Protein AF-A0A2E0ZDI0-F1 (afdb_monomer)

Sequence (68 aa):
MWDNIFRTQYWDVVHSYNTGLPGWLVLVARRHIAAIDEMSEAEAAELGNLLRQVSLSLKQVTGCRKHT

Mean predicted aligned error: 6.23 Å

pLDDT: mean 83.3, std 15.79, range [39.81, 97.06]

Structure (mmCIF, N/CA/C/O backbone):
data_AF-A0A2E0ZDI0-F1
#
_entry.id   AF-A0A2E0ZDI0-F1
#
loop_
_atom_site.group_PDB
_atom_site.id
_atom_site.type_symbol
_atom_site.label_atom_id
_atom_site.label_alt_id
_atom_site.label_comp_id
_atom_site.label_asym_id
_atom_site.label_entity_id
_atom_site.label_seq_id
_atom_site.pdbx_PDB_ins_code
_atom_site.Cartn_x
_atom_site.Cartn_y
_atom_site.Cartn_z
_atom_site.occupancy
_atom_site.B_iso_or_equiv
_atom_site.auth_seq_id
_atom_site.auth_comp_id
_atom_site.auth_asym_id
_atom_site.auth_atom_id
_atom_site.pdbx_PDB_model_num
ATOM 1 N N . MET A 1 1 ? -0.770 -18.114 3.213 1.00 52.12 1 MET A N 1
ATOM 2 C CA . MET A 1 1 ? -1.828 -17.481 2.394 1.00 52.12 1 MET A CA 1
ATOM 3 C C . MET A 1 1 ? -1.956 -16.061 2.915 1.00 52.12 1 MET A C 1
ATOM 5 O O . MET A 1 1 ? -1.873 -15.932 4.123 1.00 52.12 1 MET A O 1
ATOM 9 N N . TRP A 1 2 ? -2.002 -15.030 2.074 1.00 58.19 2 TRP A N 1
ATOM 10 C CA . TRP A 1 2 ? -2.145 -13.627 2.505 1.00 58.19 2 TRP A CA 1
ATOM 11 C C . TRP A 1 2 ? -3.633 -13.259 2.410 1.00 58.19 2 TRP A C 1
ATOM 13 O O . TRP A 1 2 ? -4.266 -13.659 1.433 1.00 58.19 2 TRP A O 1
ATOM 23 N N . ASP A 1 3 ? -4.193 -12.556 3.399 1.00 72.12 3 ASP A N 1
ATOM 24 C CA . ASP A 1 3 ? -5.599 -12.142 3.373 1.00 72.12 3 ASP A CA 1
ATOM 25 C C . ASP A 1 3 ? -5.659 -10.878 2.535 1.00 72.12 3 ASP A C 1
ATOM 27 O O . ASP A 1 3 ? -5.172 -9.832 2.973 1.00 72.12 3 ASP A O 1
ATOM 31 N N . ASN A 1 4 ? -6.159 -10.979 1.306 1.00 78.38 4 ASN A N 1
ATOM 32 C CA . ASN A 1 4 ? -6.379 -9.799 0.485 1.00 78.38 4 ASN A CA 1
ATOM 33 C C . ASN A 1 4 ? -7.701 -9.159 0.905 1.00 78.38 4 ASN A C 1
ATOM 35 O O . ASN A 1 4 ? -8.773 -9.684 0.614 1.00 78.38 4 ASN A O 1
ATOM 39 N N . ILE A 1 5 ? -7.592 -8.025 1.592 1.00 85.81 5 ILE A N 1
ATOM 40 C CA . ILE A 1 5 ? -8.727 -7.251 2.097 1.00 85.81 5 ILE A CA 1
ATOM 41 C C . ILE A 1 5 ? -9.326 -6.407 0.975 1.00 85.81 5 ILE A C 1
ATOM 43 O O . ILE A 1 5 ? -10.540 -6.217 0.909 1.00 85.81 5 ILE A O 1
ATOM 47 N N . PHE A 1 6 ? -8.471 -5.854 0.114 1.00 90.81 6 PHE A N 1
ATOM 48 C CA . PHE A 1 6 ? -8.886 -4.957 -0.951 1.00 90.81 6 PHE A CA 1
ATOM 49 C C . PHE A 1 6 ? -7.879 -4.957 -2.099 1.00 90.81 6 PHE A C 1
ATOM 51 O O . PHE A 1 6 ? -6.673 -4.871 -1.881 1.00 90.81 6 PHE A O 1
ATOM 58 N N . ARG A 1 7 ? -8.383 -4.991 -3.332 1.00 93.69 7 ARG A N 1
ATOM 59 C CA . ARG A 1 7 ? -7.579 -5.020 -4.555 1.00 93.69 7 ARG A CA 1
ATOM 60 C C . ARG A 1 7 ? -7.966 -3.869 -5.466 1.00 93.69 7 ARG A C 1
ATOM 62 O O . ARG A 1 7 ? -9.145 -3.689 -5.765 1.00 93.69 7 ARG A O 1
ATOM 69 N N . THR A 1 8 ? -6.966 -3.156 -5.964 1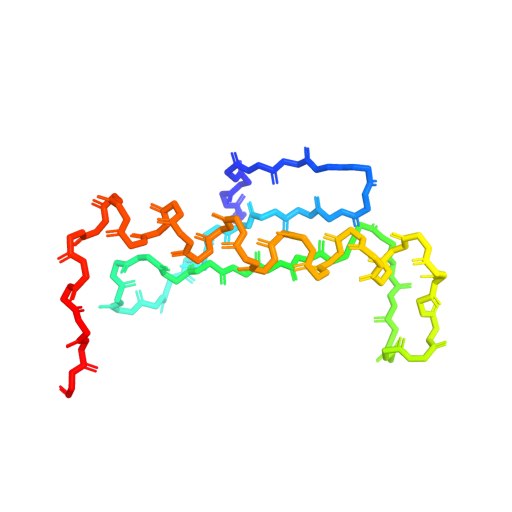.00 94.38 8 THR A N 1
ATOM 70 C CA . THR A 1 8 ? -7.116 -2.132 -6.999 1.00 94.38 8 THR A CA 1
ATOM 71 C C . THR A 1 8 ? -6.479 -2.578 -8.314 1.00 94.38 8 THR A C 1
ATOM 73 O O . THR A 1 8 ? -6.106 -3.746 -8.510 1.00 94.38 8 THR A O 1
ATOM 76 N N . GLN A 1 9 ? -6.377 -1.638 -9.254 1.00 94.81 9 GLN A N 1
ATOM 77 C CA . GLN A 1 9 ? -5.694 -1.873 -10.513 1.00 94.81 9 GLN A CA 1
ATOM 78 C C . GLN A 1 9 ? -4.214 -2.207 -10.286 1.00 94.81 9 GLN A C 1
ATOM 80 O O . GLN A 1 9 ? -3.738 -3.185 -10.867 1.00 94.81 9 GLN A O 1
ATOM 85 N N . TYR A 1 10 ? -3.521 -1.469 -9.410 1.00 96.00 10 TYR A N 1
ATOM 86 C CA . TYR A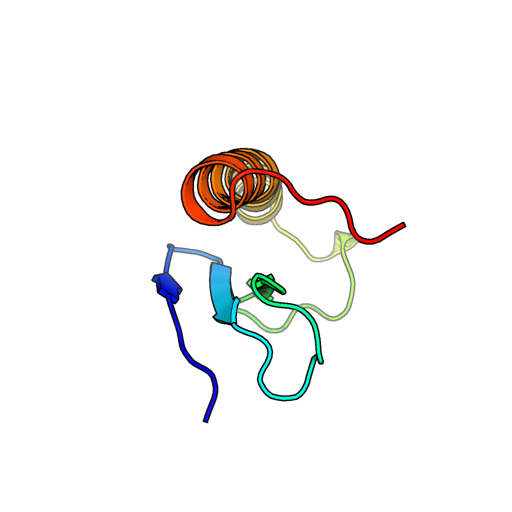 1 10 ? -2.072 -1.592 -9.234 1.00 96.00 10 TYR A CA 1
ATOM 87 C C . TYR A 1 10 ? -1.632 -2.206 -7.897 1.00 96.00 10 TYR A C 1
ATOM 89 O O . TYR A 1 10 ? -0.513 -2.716 -7.813 1.00 96.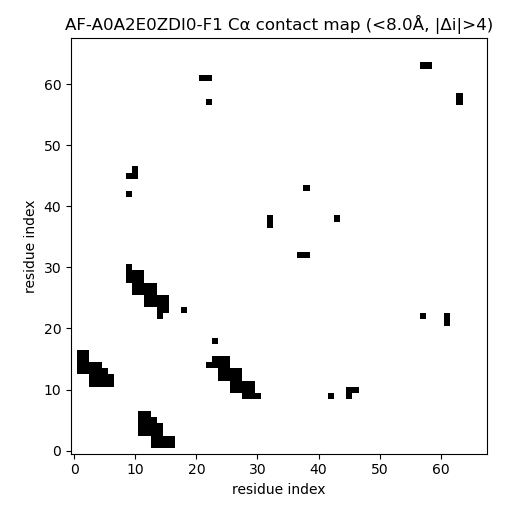00 10 TYR A O 1
ATOM 97 N N . TRP A 1 11 ? -2.497 -2.225 -6.879 1.00 95.56 11 TRP A N 1
ATOM 98 C CA . TRP A 1 11 ? -2.122 -2.588 -5.510 1.00 95.56 11 TRP A CA 1
ATOM 99 C C . TRP A 1 11 ? -3.064 -3.620 -4.884 1.00 95.56 11 TRP A C 1
ATOM 101 O O . TRP A 1 11 ? -4.272 -3.622 -5.117 1.00 95.56 11 TRP A O 1
ATOM 111 N N . ASP A 1 12 ? -2.496 -4.473 -4.039 1.00 94.06 12 ASP A N 1
ATOM 112 C CA . ASP A 1 12 ? -3.216 -5.346 -3.118 1.00 94.06 12 ASP A CA 1
ATOM 113 C C . ASP A 1 12 ? -2.997 -4.852 -1.680 1.00 94.06 12 ASP A C 1
ATOM 115 O O . ASP A 1 12 ? -1.860 -4.707 -1.230 1.00 94.06 12 ASP A O 1
ATOM 119 N N . VAL A 1 13 ? -4.081 -4.601 -0.946 1.00 92.06 13 VAL A N 1
ATOM 120 C CA . VAL A 1 13 ? -4.065 -4.329 0.495 1.00 92.06 13 VAL A CA 1
ATOM 121 C C . VAL A 1 13 ? -4.254 -5.651 1.216 1.00 92.06 13 VAL A C 1
ATOM 123 O O . VAL A 1 13 ? -5.314 -6.277 1.134 1.00 92.06 13 VAL A O 1
ATOM 126 N N . VAL A 1 14 ? -3.225 -6.072 1.936 1.00 90.31 14 VAL A N 1
ATOM 127 C CA . VAL A 1 14 ? -3.200 -7.365 2.614 1.00 90.31 14 VAL A CA 1
ATOM 128 C C . VAL A 1 14 ? -2.989 -7.199 4.110 1.00 90.31 14 VAL A C 1
ATOM 130 O O . VAL A 1 14 ? -2.269 -6.300 4.550 1.00 90.31 14 VAL A O 1
ATOM 133 N N . HIS A 1 15 ? -3.594 -8.079 4.904 1.00 83.69 15 HIS A N 1
ATOM 134 C CA . HIS A 1 15 ? -3.234 -8.189 6.315 1.00 83.69 15 HIS A CA 1
ATOM 135 C C . HIS A 1 15 ? -1.924 -8.966 6.449 1.00 83.69 15 HIS A C 1
ATOM 137 O O . HIS A 1 15 ? -1.784 -10.055 5.882 1.00 83.69 15 HIS A O 1
ATOM 143 N N . SER A 1 16 ? -0.970 -8.445 7.224 1.00 73.62 16 SER A N 1
ATOM 144 C CA . SER A 1 16 ? 0.210 -9.234 7.574 1.00 73.62 16 SER A CA 1
ATOM 145 C C . SER A 1 16 ? -0.183 -10.277 8.613 1.00 73.62 16 SER A C 1
ATOM 147 O O . SER A 1 16 ? -0.542 -9.957 9.747 1.00 73.62 16 SER A O 1
ATOM 149 N N . TYR A 1 17 ? -0.137 -11.551 8.234 1.00 56.75 17 TYR A N 1
ATOM 150 C CA . TYR A 1 17 ? -0.208 -12.625 9.214 1.00 56.75 17 TYR A CA 1
ATOM 151 C C . TYR A 1 17 ? 1.126 -12.678 9.961 1.00 56.75 17 TYR A C 1
ATOM 153 O O . TYR A 1 17 ? 2.181 -12.618 9.334 1.00 56.75 17 TYR A O 1
ATOM 161 N N . ASN A 1 18 ? 1.068 -12.831 11.287 1.00 54.91 18 ASN A N 1
ATOM 162 C CA . ASN A 1 18 ? 2.208 -12.933 12.211 1.00 54.91 18 ASN A CA 1
ATOM 163 C C . ASN A 1 18 ? 2.747 -11.621 12.822 1.00 54.91 18 ASN A C 1
ATOM 165 O O . ASN A 1 18 ? 3.804 -11.628 13.450 1.00 54.91 18 ASN A O 1
ATOM 169 N N . THR A 1 19 ? 2.018 -10.507 12.725 1.00 54.00 19 THR A N 1
ATOM 170 C CA . THR A 1 19 ? 2.292 -9.318 13.552 1.00 54.00 19 THR A CA 1
ATOM 171 C C . THR A 1 19 ? 1.392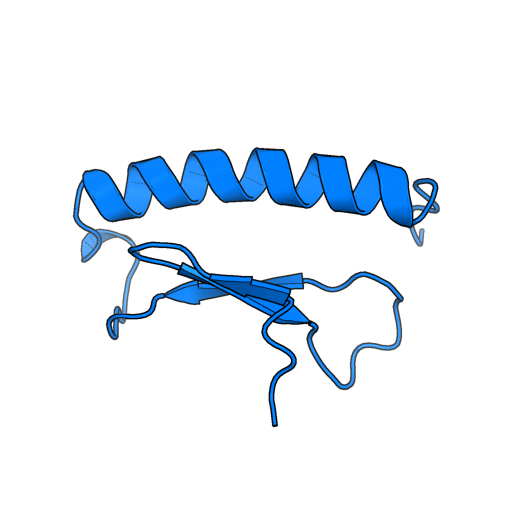 -9.326 14.784 1.00 54.00 19 THR A C 1
ATOM 173 O O . THR A 1 19 ? 0.174 -9.411 14.653 1.00 54.00 19 THR A O 1
ATOM 176 N N . GLY A 1 20 ? 1.964 -9.204 15.986 1.00 53.66 20 GLY A N 1
ATOM 177 C CA . GLY A 1 20 ? 1.226 -9.213 17.263 1.00 53.66 20 GLY A CA 1
ATOM 178 C C . GLY A 1 20 ? 0.303 -8.008 17.507 1.00 53.66 20 GLY A C 1
ATOM 179 O O . GLY A 1 20 ? -0.156 -7.815 18.628 1.00 53.66 20 GLY A O 1
ATOM 180 N N . LEU A 1 21 ? 0.050 -7.189 16.482 1.00 58.28 21 LEU A N 1
ATOM 181 C CA . LEU A 1 21 ? -0.754 -5.975 16.549 1.00 58.28 21 LEU A CA 1
ATOM 182 C C . LEU A 1 21 ? -1.942 -6.087 15.582 1.00 58.28 21 LEU A C 1
ATOM 184 O O . LEU A 1 21 ? -1.726 -6.260 14.379 1.00 58.28 21 LEU A O 1
ATOM 188 N N . PRO A 1 22 ? -3.189 -5.969 16.073 1.00 61.41 22 PRO A N 1
ATOM 189 C CA . PRO A 1 22 ? -4.357 -5.837 15.215 1.00 61.41 22 PRO A CA 1
ATOM 190 C C . PRO A 1 22 ? -4.193 -4.639 14.277 1.00 61.41 22 PRO A C 1
ATOM 192 O O . PRO A 1 22 ? -3.938 -3.526 14.741 1.00 61.41 22 PRO A O 1
ATOM 195 N N . GLY A 1 23 ? -4.364 -4.855 12.970 1.00 70.62 23 GLY A N 1
ATOM 196 C CA . GLY A 1 23 ? -4.406 -3.756 12.009 1.00 70.62 23 GLY A CA 1
ATOM 197 C C . GLY A 1 23 ? -3.130 -3.490 11.214 1.00 70.62 23 GLY A C 1
ATOM 198 O O . GLY A 1 23 ? -3.030 -2.448 10.568 1.00 70.62 23 GLY A O 1
ATOM 199 N N . TRP A 1 24 ? -2.156 -4.400 11.229 1.00 81.12 24 TRP A N 1
ATOM 200 C CA . TRP A 1 24 ? -0.993 -4.274 10.356 1.00 81.12 24 TRP A CA 1
ATOM 201 C C . TRP A 1 24 ? -1.365 -4.605 8.907 1.00 81.12 24 TRP A C 1
ATOM 203 O O . TRP A 1 24 ? -1.548 -5.767 8.531 1.00 81.12 24 TRP A O 1
ATOM 213 N N . LEU A 1 25 ? -1.456 -3.564 8.085 1.00 86.81 25 LEU A N 1
ATOM 214 C CA . LEU A 1 25 ? -1.765 -3.662 6.665 1.00 86.81 25 LEU A CA 1
ATOM 215 C C . LEU A 1 25 ? -0.518 -3.405 5.826 1.00 86.81 25 LEU A C 1
ATOM 217 O O . LEU A 1 25 ? 0.285 -2.527 6.139 1.00 86.81 25 LEU A O 1
ATOM 221 N N . VAL A 1 26 ? -0.374 -4.169 4.748 1.00 89.88 26 VAL A N 1
ATOM 222 C CA . VAL A 1 26 ? 0.704 -4.026 3.768 1.00 89.88 26 VAL A CA 1
ATOM 223 C C . VAL A 1 26 ? 0.081 -3.745 2.407 1.00 89.88 26 VAL A C 1
ATOM 225 O O . VAL A 1 26 ? -0.908 -4.369 2.029 1.00 89.88 26 VAL A O 1
ATOM 228 N N . LEU A 1 27 ? 0.655 -2.792 1.679 1.00 91.94 27 LEU A N 1
ATOM 229 C CA . LEU A 1 27 ? 0.323 -2.509 0.285 1.00 91.94 27 LEU A CA 1
ATOM 230 C C . LEU A 1 27 ? 1.352 -3.212 -0.596 1.00 91.94 27 LEU A C 1
ATOM 232 O O . LEU A 1 27 ? 2.546 -2.935 -0.493 1.00 91.94 27 LEU A O 1
ATOM 236 N N . VAL A 1 28 ? 0.895 -4.132 -1.437 1.00 92.56 28 VAL A N 1
ATOM 237 C CA . VAL A 1 28 ? 1.745 -4.946 -2.309 1.00 92.56 28 VAL A CA 1
ATOM 238 C C . VAL A 1 28 ? 1.476 -4.558 -3.756 1.00 92.56 28 VAL A C 1
ATOM 240 O O . VAL A 1 28 ? 0.331 -4.590 -4.205 1.00 92.56 28 VAL A O 1
ATOM 243 N N . ALA A 1 29 ? 2.524 -4.187 -4.489 1.00 94.06 29 ALA A N 1
ATOM 244 C CA . ALA A 1 29 ? 2.409 -3.922 -5.917 1.00 94.06 29 ALA A CA 1
ATOM 245 C C . ALA A 1 29 ? 2.031 -5.212 -6.658 1.00 94.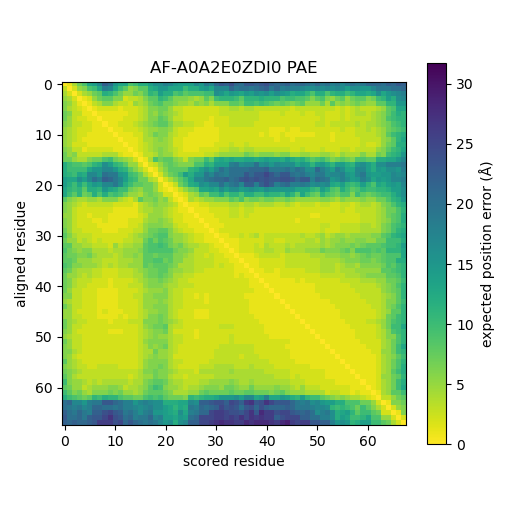06 29 ALA A C 1
ATOM 247 O O . ALA A 1 29 ? 2.605 -6.276 -6.420 1.00 94.06 29 ALA A O 1
ATOM 248 N N . ARG A 1 30 ? 1.068 -5.125 -7.579 1.00 94.19 30 ARG A N 1
ATOM 249 C CA . ARG A 1 30 ? 0.638 -6.281 -8.384 1.00 94.19 30 ARG A CA 1
ATOM 250 C C . ARG A 1 30 ? 1.642 -6.646 -9.472 1.00 94.19 30 ARG A C 1
ATOM 252 O O . ARG A 1 30 ? 1.723 -7.805 -9.877 1.00 94.19 30 ARG A O 1
ATOM 259 N N . ARG A 1 31 ? 2.390 -5.655 -9.950 1.00 94.38 31 ARG A N 1
ATOM 260 C CA . ARG A 1 31 ? 3.551 -5.827 -10.820 1.00 94.38 31 ARG A CA 1
ATOM 261 C C . ARG A 1 31 ? 4.802 -5.886 -9.951 1.00 94.38 31 ARG A C 1
ATOM 263 O O . ARG A 1 31 ? 4.913 -5.136 -8.987 1.00 94.38 31 ARG A O 1
ATOM 270 N N . HIS A 1 32 ? 5.752 -6.749 -10.308 1.00 92.38 32 HIS A N 1
ATOM 271 C CA . HIS A 1 32 ? 7.055 -6.744 -9.651 1.00 92.38 32 HIS A CA 1
ATOM 272 C C . HIS A 1 32 ? 7.770 -5.416 -9.921 1.00 92.38 32 HIS A C 1
ATOM 274 O O . HIS A 1 32 ? 7.944 -5.019 -11.076 1.00 92.38 32 HIS A O 1
ATOM 280 N N . ILE A 1 33 ? 8.146 -4.750 -8.835 1.00 92.44 33 ILE A N 1
ATOM 281 C CA . ILE A 1 33 ? 8.824 -3.460 -8.799 1.00 92.44 33 ILE A CA 1
ATOM 282 C C . ILE A 1 33 ? 9.929 -3.609 -7.756 1.00 92.44 33 ILE A C 1
ATOM 284 O O . ILE A 1 33 ? 9.633 -3.896 -6.594 1.00 92.44 33 ILE A O 1
ATOM 288 N N . ALA A 1 34 ? 11.188 -3.480 -8.171 1.00 89.94 34 ALA A N 1
ATOM 289 C CA . ALA A 1 34 ? 12.335 -3.639 -7.281 1.00 89.94 34 ALA A CA 1
ATOM 290 C C . ALA A 1 34 ? 12.645 -2.345 -6.513 1.00 89.94 34 ALA A C 1
ATOM 292 O O . ALA A 1 34 ? 13.187 -2.399 -5.408 1.00 89.94 34 ALA A O 1
ATOM 293 N N . ALA A 1 35 ? 12.280 -1.194 -7.085 1.00 90.00 35 ALA A N 1
ATOM 294 C CA . ALA A 1 35 ? 12.541 0.123 -6.521 1.00 90.00 35 ALA A CA 1
ATOM 295 C C . ALA A 1 35 ? 11.427 1.131 -6.851 1.00 90.00 35 ALA A C 1
ATOM 297 O O . ALA A 1 35 ? 10.671 0.970 -7.805 1.00 90.00 35 ALA A O 1
ATOM 298 N N . ILE A 1 36 ? 11.301 2.180 -6.032 1.00 88.94 36 ILE A N 1
ATOM 299 C CA . ILE A 1 36 ? 10.189 3.144 -6.120 1.00 88.94 36 ILE A CA 1
ATOM 300 C C . ILE A 1 36 ? 10.203 3.940 -7.435 1.00 88.94 36 ILE A C 1
ATOM 302 O O . ILE A 1 36 ? 9.147 4.312 -7.936 1.00 88.94 36 ILE A O 1
ATOM 306 N N . ASP A 1 37 ? 11.374 4.182 -8.012 1.00 93.94 37 ASP A N 1
ATOM 307 C CA . ASP A 1 37 ? 11.555 4.907 -9.272 1.00 93.94 37 ASP A CA 1
ATOM 308 C C . ASP A 1 37 ? 11.118 4.115 -10.515 1.00 93.94 37 ASP A C 1
ATOM 310 O O . ASP A 1 37 ? 10.919 4.702 -11.575 1.00 93.94 37 ASP A O 1
ATOM 314 N N . GLU A 1 38 ? 10.891 2.806 -10.392 1.00 95.44 38 GLU A N 1
ATOM 315 C CA . GLU A 1 38 ? 10.331 1.982 -11.470 1.00 95.44 38 GLU A CA 1
ATOM 316 C C . GLU A 1 38 ? 8.793 2.054 -11.537 1.00 95.44 38 GLU A C 1
ATOM 318 O O . GLU A 1 38 ? 8.170 1.383 -12.371 1.00 95.44 38 GLU A O 1
ATOM 323 N N . MET A 1 39 ? 8.154 2.811 -10.637 1.00 96.00 39 MET A N 1
ATOM 324 C CA . MET A 1 39 ? 6.714 3.055 -10.677 1.00 96.00 39 MET A CA 1
ATOM 325 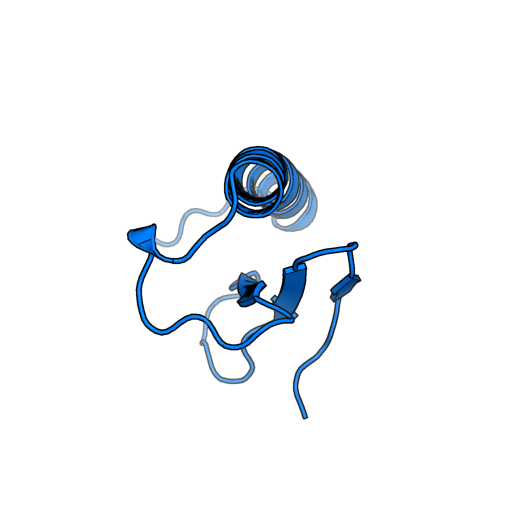C C . MET A 1 39 ? 6.361 3.984 -11.839 1.00 96.00 39 MET A C 1
ATOM 327 O O . MET A 1 39 ? 6.986 5.018 -12.061 1.00 96.00 39 MET A O 1
ATOM 331 N N . SER A 1 40 ? 5.282 3.657 -12.539 1.00 96.19 40 SER A N 1
ATOM 332 C CA . SER A 1 40 ? 4.593 4.625 -13.385 1.00 96.19 40 SER A CA 1
ATOM 333 C C . SER A 1 40 ? 3.931 5.714 -12.533 1.00 96.19 40 SER A C 1
ATOM 335 O O . SER A 1 40 ? 3.597 5.504 -11.363 1.00 96.19 40 SER A O 1
ATOM 337 N N . GLU A 1 41 ? 3.653 6.867 -13.143 1.00 96.69 41 GLU A N 1
ATOM 338 C CA . GLU A 1 41 ? 2.927 7.957 -12.478 1.00 96.69 41 GLU A CA 1
ATOM 339 C C . GLU A 1 41 ? 1.566 7.499 -11.926 1.00 96.69 41 GLU A C 1
ATOM 341 O O . GLU A 1 41 ? 1.164 7.906 -10.837 1.00 96.69 41 GLU A O 1
ATOM 346 N N . ALA A 1 42 ? 0.877 6.601 -12.642 1.00 96.94 42 ALA A N 1
ATOM 347 C CA . ALA A 1 42 ? -0.409 6.051 -12.221 1.00 96.94 42 ALA A CA 1
ATOM 348 C C . ALA A 1 42 ? -0.289 5.148 -10.980 1.00 96.94 42 ALA A C 1
ATOM 350 O O . ALA A 1 42 ? -1.099 5.263 -10.059 1.00 96.94 42 ALA A O 1
ATOM 351 N N . GLU A 1 43 ? 0.732 4.285 -10.927 1.00 96.38 43 GLU A N 1
ATOM 352 C CA . GLU A 1 43 ? 1.005 3.428 -9.765 1.00 96.38 43 GLU A CA 1
ATOM 353 C C . GLU A 1 43 ? 1.330 4.278 -8.527 1.00 96.38 43 GLU A C 1
ATOM 355 O O . GLU A 1 43 ? 0.768 4.039 -7.454 1.00 96.38 43 GLU A O 1
ATOM 360 N N . ALA A 1 44 ? 2.171 5.307 -8.688 1.00 96.50 44 ALA A N 1
ATOM 361 C CA . ALA A 1 44 ? 2.553 6.221 -7.612 1.00 96.50 44 ALA A CA 1
ATOM 362 C C . ALA A 1 44 ? 1.368 7.064 -7.103 1.00 96.50 44 ALA A C 1
ATOM 364 O O . ALA A 1 44 ? 1.184 7.222 -5.892 1.00 96.50 44 ALA A O 1
ATOM 365 N N . ALA A 1 45 ? 0.523 7.569 -8.008 1.00 97.06 45 ALA A N 1
ATOM 366 C CA . ALA A 1 45 ? -0.674 8.322 -7.642 1.00 97.06 45 ALA A CA 1
ATOM 367 C C . ALA A 1 45 ? -1.697 7.452 -6.890 1.00 97.06 45 ALA A C 1
ATOM 369 O O . ALA A 1 45 ? -2.255 7.884 -5.874 1.00 97.06 45 ALA A O 1
ATOM 370 N N . GLU A 1 46 ? -1.932 6.215 -7.346 1.00 96.75 46 GLU A N 1
ATOM 371 C CA . GLU A 1 46 ? -2.833 5.287 -6.652 1.00 96.75 46 GLU A CA 1
ATOM 372 C C . GLU A 1 46 ? -2.285 4.908 -5.266 1.00 96.75 46 GLU A C 1
ATOM 374 O O . GLU A 1 46 ? -3.046 4.904 -4.296 1.00 96.75 46 GLU A O 1
ATOM 379 N N . LEU A 1 47 ? -0.967 4.702 -5.136 1.00 95.69 47 LEU A N 1
ATOM 380 C CA . LEU A 1 47 ? -0.318 4.427 -3.851 1.00 95.69 47 LEU A CA 1
ATOM 381 C C . LEU A 1 47 ? -0.569 5.545 -2.833 1.00 95.69 47 LEU A C 1
ATOM 383 O O . LEU A 1 47 ? -0.979 5.272 -1.704 1.00 95.69 47 LEU A O 1
ATOM 387 N N . GLY A 1 48 ? -0.363 6.805 -3.228 1.00 95.50 48 GLY A N 1
ATOM 388 C CA . GLY A 1 48 ? -0.587 7.957 -2.350 1.00 95.50 48 GLY A CA 1
ATOM 389 C C . GLY A 1 48 ? -2.027 8.034 -1.832 1.00 95.50 48 GLY A C 1
ATOM 390 O O . GLY A 1 48 ? -2.262 8.257 -0.639 1.00 95.50 48 GLY A O 1
ATOM 391 N N . ASN A 1 49 ? -3.002 7.777 -2.708 1.00 96.19 49 ASN A N 1
ATOM 392 C CA . ASN A 1 49 ? -4.414 7.735 -2.333 1.00 96.19 49 ASN A CA 1
ATOM 393 C C . ASN A 1 49 ? -4.718 6.585 -1.366 1.00 96.19 49 ASN A C 1
ATOM 395 O O . ASN A 1 49 ? -5.388 6.794 -0.348 1.00 96.19 49 ASN A O 1
ATOM 399 N N . LEU A 1 50 ? -4.199 5.391 -1.654 1.00 95.38 50 LEU A N 1
ATOM 400 C CA . LEU A 1 50 ? -4.402 4.211 -0.822 1.00 95.38 50 LEU A CA 1
ATOM 401 C C . LEU A 1 50 ? -3.796 4.375 0.569 1.00 95.38 50 LEU A C 1
ATOM 403 O O . LEU A 1 50 ? -4.470 4.067 1.549 1.00 95.38 50 LEU A O 1
ATOM 407 N N . LEU A 1 51 ? -2.590 4.938 0.686 1.00 94.38 51 LEU A N 1
ATOM 408 C CA . LEU A 1 51 ? -1.963 5.212 1.983 1.00 94.38 51 LEU A CA 1
ATOM 409 C C . LEU A 1 51 ? -2.889 6.026 2.893 1.00 94.38 51 LEU A C 1
ATOM 411 O O . LEU A 1 51 ? -3.098 5.672 4.057 1.00 94.38 51 LEU A O 1
ATOM 415 N N . ARG A 1 52 ? -3.507 7.086 2.359 1.00 94.69 52 ARG A N 1
ATOM 416 C CA . ARG A 1 52 ? -4.452 7.914 3.117 1.00 94.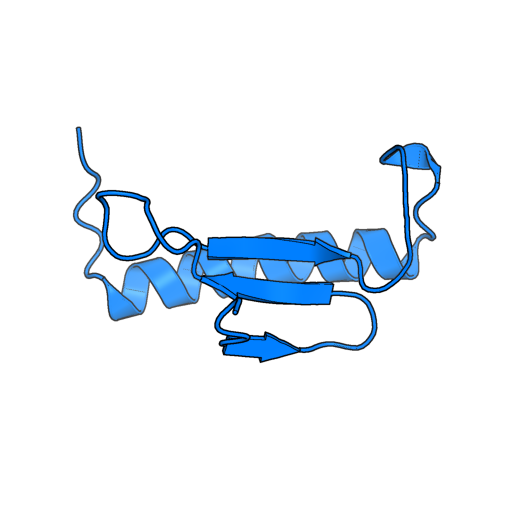69 52 ARG A CA 1
ATOM 417 C C . ARG A 1 52 ? -5.734 7.156 3.462 1.00 94.69 52 ARG A C 1
ATOM 419 O O . ARG A 1 52 ? -6.168 7.189 4.614 1.00 94.69 52 ARG A O 1
ATOM 426 N N . GLN A 1 53 ? -6.360 6.505 2.484 1.00 93.69 53 GLN A N 1
ATOM 427 C CA . GLN A 1 53 ? -7.659 5.847 2.666 1.00 93.69 53 GLN A CA 1
ATOM 428 C C . GLN A 1 53 ? -7.576 4.648 3.614 1.00 93.69 53 GLN A C 1
ATOM 430 O O . GLN A 1 53 ? -8.410 4.513 4.513 1.00 93.69 53 GLN A O 1
ATOM 435 N N . VAL A 1 54 ? -6.541 3.820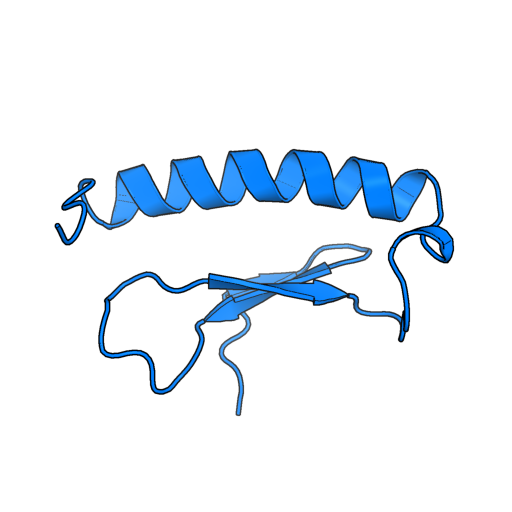 3.463 1.00 91.19 54 VAL A N 1
ATOM 436 C CA . VAL A 1 54 ? -6.290 2.664 4.326 1.00 91.19 54 VAL A CA 1
ATOM 437 C C . VAL A 1 54 ? -5.991 3.125 5.750 1.00 91.19 54 VAL A C 1
ATOM 439 O O . VAL A 1 54 ? -6.575 2.590 6.685 1.00 91.19 54 VAL A O 1
ATOM 442 N N . SER A 1 55 ? -5.182 4.175 5.935 1.00 89.19 55 SER A N 1
ATOM 443 C CA . SER A 1 55 ? -4.904 4.728 7.271 1.00 89.19 55 SER A CA 1
ATOM 444 C C . SER A 1 55 ? -6.167 5.239 7.973 1.00 89.19 55 SER A C 1
ATOM 446 O O . SER A 1 55 ? -6.357 5.003 9.167 1.00 89.19 55 SER A O 1
ATOM 448 N N . LEU A 1 56 ? -7.054 5.927 7.244 1.00 90.38 56 LEU A N 1
ATOM 449 C CA . LEU A 1 56 ? -8.332 6.395 7.789 1.00 90.38 56 LEU A CA 1
ATOM 450 C C . LEU A 1 56 ? -9.256 5.230 8.152 1.00 90.38 56 LEU A C 1
ATOM 452 O O . LEU A 1 56 ? -9.809 5.217 9.251 1.00 90.38 56 LEU A O 1
ATOM 456 N N . SER A 1 57 ? -9.378 4.247 7.261 1.00 89.25 57 SER A N 1
ATOM 457 C CA . SER A 1 57 ? -10.201 3.053 7.482 1.00 89.25 57 SER A CA 1
ATOM 458 C C . SER A 1 57 ? -9.690 2.258 8.681 1.00 89.25 57 SER A C 1
ATOM 460 O O . SER A 1 57 ? -10.458 1.889 9.565 1.00 89.25 57 SER A O 1
ATOM 462 N N . LEU A 1 58 ? -8.371 2.084 8.780 1.00 86.06 58 LEU A N 1
ATOM 463 C CA . LEU A 1 58 ? -7.738 1.411 9.902 1.00 86.06 58 LEU A CA 1
ATOM 464 C C . LEU A 1 58 ? -8.022 2.133 11.222 1.00 86.06 58 LEU A C 1
ATOM 466 O O . LEU A 1 58 ? -8.393 1.496 12.206 1.00 86.06 58 LEU A O 1
ATOM 470 N N . LYS A 1 59 ? -7.907 3.466 11.244 1.00 84.25 59 LYS A N 1
ATOM 471 C CA . LYS A 1 59 ? -8.235 4.288 12.415 1.00 84.25 59 LYS A CA 1
ATOM 472 C C . LYS A 1 59 ? -9.697 4.136 12.840 1.00 84.25 59 LYS A C 1
ATOM 474 O O . LYS A 1 59 ? -9.964 4.028 14.035 1.00 84.25 59 LYS A O 1
ATOM 479 N N . GLN A 1 60 ? -10.622 4.131 11.882 1.00 85.12 60 GLN A N 1
ATOM 480 C CA . GLN A 1 60 ? -12.053 3.960 12.143 1.00 85.12 60 GLN A CA 1
ATOM 481 C C . GLN A 1 60 ? -12.365 2.570 12.709 1.00 85.12 60 GLN A C 1
ATOM 483 O O . GLN A 1 60 ? -13.095 2.470 13.690 1.00 85.12 60 GLN A O 1
ATOM 488 N N . VAL A 1 61 ? -11.780 1.515 12.135 1.00 84.12 61 VAL A N 1
ATOM 489 C CA . VAL A 1 61 ? -12.063 0.123 12.520 1.00 84.12 61 VAL A CA 1
ATOM 490 C C . VAL A 1 61 ? -11.395 -0.261 13.844 1.00 84.12 61 VAL A C 1
ATOM 492 O O . VAL A 1 61 ? -11.990 -0.966 14.652 1.00 84.12 61 VAL A O 1
ATOM 495 N N . THR A 1 62 ? -10.172 0.209 14.103 1.00 81.19 62 THR A N 1
ATOM 496 C CA . THR A 1 62 ? -9.405 -0.166 15.311 1.00 81.19 62 THR A CA 1
ATOM 497 C C . THR A 1 62 ? -9.630 0.759 16.507 1.00 81.19 62 THR A C 1
ATOM 499 O O . THR A 1 62 ? -9.130 0.490 17.600 1.00 81.19 62 THR A O 1
ATOM 502 N N . GLY A 1 63 ? -10.335 1.880 16.327 1.00 72.56 63 GLY A N 1
ATOM 503 C CA . GLY A 1 63 ? -10.538 2.868 17.390 1.00 72.56 63 GLY A CA 1
ATOM 504 C C . GLY A 1 63 ? -9.258 3.602 17.814 1.00 72.56 63 GLY A C 1
ATOM 505 O O . GLY A 1 63 ? -9.241 4.248 18.859 1.00 72.56 63 GLY A O 1
ATOM 506 N N . CYS A 1 64 ? -8.190 3.540 17.009 1.00 58.56 64 CYS A N 1
ATOM 507 C CA . CYS A 1 64 ? -6.979 4.341 17.188 1.00 58.56 64 CYS A CA 1
ATOM 508 C C . CYS A 1 64 ? -6.241 4.122 18.526 1.00 58.56 64 CYS A C 1
ATOM 510 O O . CYS A 1 64 ? -5.653 5.065 19.064 1.00 58.56 64 CYS A O 1
ATOM 512 N N . ARG A 1 65 ? -6.204 2.894 19.065 1.00 56.62 65 ARG A N 1
ATOM 513 C CA . ARG A 1 65 ? -5.226 2.569 20.118 1.00 56.62 65 ARG A CA 1
ATOM 514 C C . ARG A 1 65 ? -3.838 2.500 19.492 1.00 56.62 65 ARG A C 1
ATOM 516 O O . ARG A 1 65 ? -3.393 1.453 19.039 1.00 56.62 65 ARG A O 1
ATOM 523 N N . LYS A 1 66 ? -3.167 3.650 19.443 1.00 47.97 66 LYS A N 1
ATOM 524 C CA . LYS A 1 66 ? -1.739 3.726 19.147 1.00 47.97 66 LYS A CA 1
ATOM 525 C C . LYS A 1 66 ? -1.027 2.866 20.194 1.00 47.97 66 LYS A C 1
ATOM 527 O O . LYS A 1 66 ? -1.040 3.223 21.370 1.00 47.97 66 LYS A O 1
ATOM 532 N N . HIS A 1 67 ? -0.459 1.732 19.788 1.00 46.75 67 HIS A N 1
ATOM 533 C CA . HIS A 1 67 ? 0.480 1.016 20.644 1.00 46.75 67 HIS A CA 1
ATOM 534 C C . HIS A 1 67 ? 1.686 1.939 20.831 1.00 46.75 67 HIS A C 1
ATOM 536 O O . HIS A 1 67 ? 2.395 2.242 19.873 1.00 46.75 67 HIS A O 1
ATOM 542 N N . THR A 1 68 ? 1.792 2.497 22.035 1.00 39.81 68 THR A N 1
ATOM 543 C CA . THR A 1 68 ? 2.993 3.182 22.520 1.00 39.81 68 THR A CA 1
ATOM 544 C C . THR A 1 68 ? 3.864 2.148 23.207 1.00 39.81 68 THR A C 1
ATOM 546 O O . THR A 1 68 ? 3.269 1.224 23.812 1.00 39.81 68 THR A O 1
#

Solvent-accessible surface area (backbone atoms only — not comparable to full-atom values): 4369 Å² total; per-residue (Å²): 136,76,50,72,79,47,74,60,95,51,39,35,36,25,46,58,84,92,57,100,50,95,81,49,70,43,82,40,66,72,61,95,65,96,50,83,86,75,51,50,73,67,51,52,52,51,48,58,52,45,57,54,52,52,53,51,50,48,38,67,75,63,70,62,75,72,85,124

Nearest PDB structures (foldseek):
  7p8p-assembly2_C  TM=8.893E-01  e=2.024E-01  Homo sapiens
  7p8p-assembly1_D  TM=8.910E-01  e=3.644E-01  Homo sapiens
  3imi-assembly2_C  TM=8.502E-01  e=3.198E-01  Bacillus anthracis str. 'Ames Ancestor'
  7p8p-assembly2_B  TM=8.881E-01  e=5.756E-01  Homo sapiens
  3fit-assembly1_A-2  TM=8.865E-01  e=7.002E-01  Homo sapiens

Foldseek 3Di:
DWAFPDDDPFWTWTDDPPDPDPLDIDIDGPDDDPDPVPDDPVNVVVVVVCVVVSVVVSCVVVVPPDPD

Secondary structure (DSSP, 8-state):
--EEEEE-SSEEEEE-TT-SSTT-EEEEESS--SSGGGS-HHHHHHHHHHHHHHHHHHHHHHTT----

Radius of gyration: 13.0 Å; Cα contacts (8 Å, |Δi|>4): 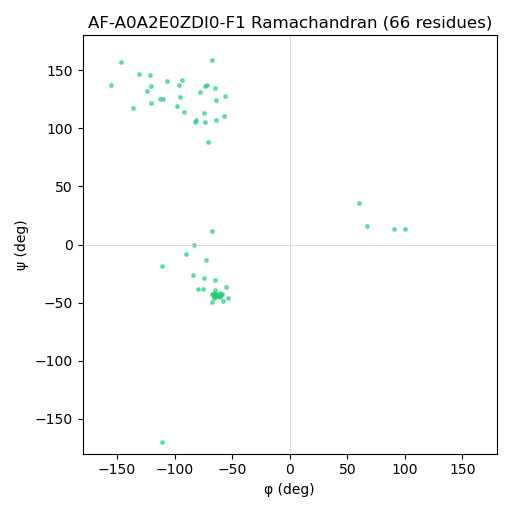60; chains: 1; bounding box: 25×26×36 Å